Protein AF-A0A6A4S8S8-F1 (afdb_monomer_lite)

pLDDT: mean 76.67, std 10.73, range [51.53, 89.0]

InterPro domains:
  IPR013783 Immunoglobulin-like fold [G3DSA:2.60.40.10] (1-78)
  IPR036238 Transglutaminase, C-terminal domain superfamily [SSF49309] (2-77)

Organism: Scophthalmus maximus (NCBI:txid52904)

Sequence (78 aa):
MEVQYTNTLNVPLMTVSGRGMSKFGSVEGCIPEFGPNATWRLIITTTPVKLGLRMVIADFDCSAFRDVLGSCIVDVKP

Structure (mmCIF, N/CA/C/O backbone):
data_AF-A0A6A4S8S8-F1
#
_entry.id   AF-A0A6A4S8S8-F1
#
loop_
_atom_site.group_PDB
_atom_site.id
_atom_site.type_symbol
_atom_site.label_atom_id
_atom_site.label_alt_id
_atom_site.label_comp_id
_atom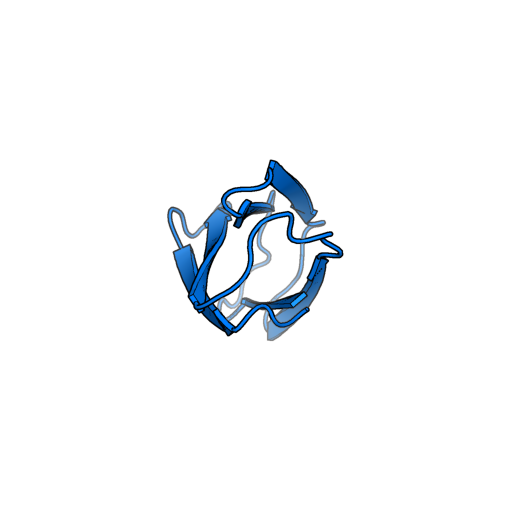_site.label_asym_id
_atom_site.label_entity_id
_atom_site.label_seq_id
_atom_site.pdbx_PDB_ins_code
_atom_site.Cartn_x
_atom_site.Cartn_y
_atom_site.Cartn_z
_atom_site.occupancy
_atom_site.B_iso_or_equiv
_atom_site.auth_seq_id
_atom_site.auth_comp_id
_atom_site.auth_asym_id
_atom_site.auth_atom_id
_atom_site.pdbx_PDB_model_num
ATOM 1 N N . MET A 1 1 ? -2.313 0.074 8.804 1.00 75.31 1 MET A N 1
ATOM 2 C CA . MET A 1 1 ? -2.565 -0.713 7.577 1.00 75.31 1 MET A CA 1
ATOM 3 C C . MET A 1 1 ? -1.493 -0.374 6.564 1.00 75.31 1 MET A C 1
ATOM 5 O O . MET A 1 1 ? -0.968 0.731 6.603 1.00 75.31 1 MET A O 1
ATOM 9 N N . GLU A 1 2 ? -1.169 -1.311 5.686 1.00 80.56 2 GLU A N 1
ATOM 10 C CA . GLU A 1 2 ? -0.176 -1.120 4.641 1.00 80.56 2 GLU A CA 1
ATOM 11 C C . GLU A 1 2 ? -0.792 -1.383 3.269 1.00 80.56 2 GLU A C 1
ATOM 13 O O . GLU A 1 2 ? -1.508 -2.369 3.097 1.00 80.56 2 GLU A O 1
ATOM 18 N N . VAL A 1 3 ? -0.515 -0.492 2.320 1.00 77.94 3 VAL A N 1
ATOM 19 C CA . VAL A 1 3 ? -0.842 -0.650 0.902 1.00 77.94 3 VAL A CA 1
ATOM 20 C C . VAL A 1 3 ? 0.472 -0.729 0.140 1.00 77.94 3 VAL A C 1
ATOM 22 O O . VAL A 1 3 ? 1.341 0.125 0.317 1.00 77.94 3 VAL A O 1
ATOM 25 N N . GLN A 1 4 ? 0.613 -1.759 -0.689 1.00 84.69 4 GLN A N 1
ATOM 26 C CA . GLN A 1 4 ? 1.754 -1.927 -1.578 1.00 84.69 4 GLN A CA 1
ATOM 27 C C . GLN A 1 4 ? 1.275 -1.983 -3.020 1.00 84.69 4 GLN A C 1
ATOM 29 O O . GLN A 1 4 ? 0.278 -2.636 -3.323 1.00 84.69 4 GLN A O 1
ATOM 34 N N . TYR A 1 5 ? 2.022 -1.329 -3.900 1.00 84.12 5 TYR A N 1
ATOM 35 C CA . TYR A 1 5 ? 1.831 -1.433 -5.337 1.00 84.12 5 TYR A CA 1
ATOM 36 C C . TYR A 1 5 ? 3.190 -1.580 -6.014 1.00 84.12 5 TYR A C 1
ATOM 38 O O . TYR A 1 5 ? 4.107 -0.807 -5.737 1.00 84.12 5 TYR A O 1
ATOM 46 N N . THR A 1 6 ? 3.305 -2.547 -6.921 1.00 87.06 6 THR A N 1
ATOM 47 C CA . THR A 1 6 ? 4.507 -2.774 -7.728 1.00 87.06 6 THR A CA 1
ATOM 48 C C . THR A 1 6 ? 4.218 -2.408 -9.174 1.00 87.06 6 THR A C 1
ATOM 50 O O . THR A 1 6 ? 3.279 -2.932 -9.769 1.00 87.06 6 THR A O 1
ATOM 53 N N . ASN A 1 7 ? 5.040 -1.532 -9.753 1.00 86.94 7 ASN A N 1
ATOM 54 C CA . ASN A 1 7 ? 4.933 -1.200 -11.168 1.00 86.94 7 ASN A CA 1
ATOM 55 C C . ASN A 1 7 ? 5.418 -2.379 -12.019 1.00 86.94 7 ASN A C 1
ATOM 57 O O . ASN A 1 7 ? 6.618 -2.625 -12.117 1.00 86.94 7 ASN A O 1
ATOM 61 N N . THR A 1 8 ? 4.493 -3.090 -12.657 1.00 86.06 8 THR A N 1
ATOM 62 C CA . THR A 1 8 ? 4.812 -4.197 -13.571 1.00 86.06 8 THR A CA 1
ATOM 63 C C . THR A 1 8 ? 5.081 -3.737 -15.007 1.00 86.06 8 THR A C 1
ATOM 65 O O . THR A 1 8 ? 5.313 -4.573 -15.878 1.00 86.06 8 THR A O 1
ATOM 68 N N . LEU A 1 9 ? 5.006 -2.433 -15.295 1.00 84.56 9 LEU A N 1
ATOM 69 C CA . LEU A 1 9 ? 5.312 -1.877 -16.610 1.00 84.56 9 LEU A CA 1
ATOM 70 C C . LEU A 1 9 ? 6.804 -1.577 -16.748 1.00 84.56 9 LEU A C 1
ATOM 72 O O . LEU A 1 9 ? 7.478 -1.186 -15.799 1.00 84.56 9 LEU A O 1
ATOM 76 N N . ASN A 1 10 ? 7.294 -1.647 -17.986 1.00 85.31 10 ASN A N 1
ATOM 77 C CA . ASN A 1 10 ? 8.655 -1.241 -18.347 1.00 85.31 10 ASN A CA 1
ATOM 78 C C . ASN A 1 10 ? 8.810 0.282 -18.530 1.00 85.31 10 ASN A C 1
ATOM 80 O O . ASN A 1 10 ? 9.813 0.735 -19.077 1.00 85.31 10 ASN A O 1
ATOM 84 N N . VAL A 1 11 ? 7.835 1.076 -18.075 1.00 80.75 11 VAL A N 1
ATOM 85 C CA . VAL A 1 11 ? 7.863 2.545 -18.109 1.00 80.75 11 VAL A CA 1
ATOM 86 C C . VAL A 1 11 ? 7.558 3.131 -16.722 1.00 80.75 11 VAL A C 1
ATOM 88 O O . VAL A 1 11 ? 6.837 2.494 -15.949 1.00 80.75 11 VAL A O 1
ATOM 91 N N . PRO A 1 12 ? 8.094 4.317 -16.376 1.00 75.75 12 PRO A N 1
ATOM 92 C CA . PRO A 1 12 ? 7.728 5.030 -15.151 1.00 75.75 12 PRO A CA 1
ATOM 93 C C . PRO A 1 12 ? 6.247 5.430 -15.118 1.00 75.75 12 PRO A C 1
ATOM 95 O O . PRO A 1 12 ? 5.646 5.701 -16.159 1.00 75.75 12 PRO A O 1
ATOM 98 N N . LEU A 1 13 ? 5.669 5.495 -13.917 1.00 76.12 13 LEU A N 1
ATOM 99 C CA . LEU A 1 13 ? 4.299 5.967 -13.696 1.00 76.12 13 LEU A CA 1
ATOM 100 C C . LEU A 1 13 ? 4.310 7.380 -13.105 1.00 76.12 13 LEU A C 1
ATOM 102 O O . LEU A 1 13 ? 4.714 7.562 -11.958 1.00 76.12 13 LEU A O 1
ATOM 106 N N . MET A 1 14 ? 3.827 8.370 -13.862 1.00 56.97 14 MET A N 1
ATOM 107 C CA . MET A 1 14 ? 3.621 9.739 -13.372 1.00 56.97 14 MET A CA 1
ATOM 108 C C . MET A 1 14 ? 2.260 9.895 -12.695 1.00 56.97 14 MET A C 1
ATOM 110 O O . MET A 1 14 ? 1.273 9.331 -13.177 1.00 56.97 14 MET A O 1
ATOM 114 N N . THR A 1 15 ? 2.252 10.700 -11.626 1.00 58.72 15 THR A N 1
ATOM 115 C CA . THR A 1 15 ? 1.105 11.114 -10.801 1.00 58.72 15 THR A CA 1
ATOM 116 C C . THR A 1 15 ? 0.257 9.949 -10.344 1.00 58.72 15 THR A C 1
ATOM 118 O O . THR A 1 15 ? -0.609 9.477 -11.074 1.00 58.72 15 THR A O 1
ATOM 121 N N . VAL A 1 16 ? 0.487 9.513 -9.111 1.00 54.50 16 VAL A N 1
ATOM 122 C CA . VAL A 1 16 ? -0.312 8.441 -8.542 1.00 54.50 16 VAL A CA 1
ATOM 123 C C . VAL A 1 16 ? -1.044 8.936 -7.310 1.00 54.50 16 VAL A C 1
ATOM 125 O O . VAL A 1 16 ? -0.436 9.548 -6.427 1.00 54.50 16 VAL A O 1
ATOM 128 N N . SER A 1 17 ? -2.346 8.693 -7.271 1.00 57.56 17 SER A N 1
ATOM 129 C CA . SER A 1 17 ? -3.207 9.005 -6.138 1.00 57.56 17 SER A CA 1
ATOM 130 C C . SER A 1 17 ? -3.724 7.712 -5.542 1.00 57.56 17 SER A C 1
ATOM 132 O O . SER A 1 17 ? -4.294 6.871 -6.234 1.00 57.56 17 SER A O 1
ATOM 134 N N . GLY A 1 18 ? -3.490 7.554 -4.244 1.00 56.22 18 GLY A N 1
ATOM 135 C CA . GLY A 1 18 ? -4.033 6.455 -3.464 1.00 56.22 18 GLY A CA 1
ATOM 136 C C . GLY A 1 18 ? -5.097 6.972 -2.508 1.00 56.22 18 GLY A C 1
ATOM 137 O O . GLY A 1 18 ? -4.769 7.818 -1.672 1.00 56.22 18 GLY A O 1
ATOM 138 N N . ARG A 1 19 ? -6.332 6.464 -2.573 1.00 57.72 19 ARG A N 1
ATOM 139 C CA . ARG A 1 19 ? -7.375 6.760 -1.582 1.00 57.72 19 ARG A CA 1
ATOM 140 C C . ARG A 1 19 ? -7.694 5.526 -0.753 1.00 57.72 19 ARG A C 1
ATOM 142 O O . ARG A 1 19 ? -8.280 4.563 -1.229 1.00 57.72 19 ARG A O 1
ATOM 149 N N . GLY A 1 20 ? -7.360 5.575 0.531 1.00 55.53 20 GLY A N 1
ATOM 150 C CA . GLY A 1 20 ? -7.834 4.593 1.502 1.00 55.53 20 GLY A CA 1
ATOM 151 C C . GLY A 1 20 ? -9.196 5.012 2.045 1.00 55.53 20 GLY A C 1
ATOM 152 O O . GLY A 1 20 ? -9.253 5.967 2.816 1.00 55.53 20 GLY A O 1
ATOM 153 N N . MET A 1 21 ? -10.284 4.330 1.683 1.00 53.31 21 MET A N 1
ATOM 154 C CA . MET A 1 21 ? -11.604 4.565 2.268 1.00 53.31 21 MET A CA 1
ATOM 155 C C . MET A 1 21 ? -11.810 3.646 3.472 1.00 53.31 21 MET A C 1
ATOM 157 O O . MET A 1 21 ? -11.996 2.433 3.353 1.00 53.31 21 MET A O 1
ATOM 161 N N . SER A 1 22 ? -11.808 4.251 4.656 1.00 55.88 22 SER A N 1
ATOM 162 C CA . SER A 1 22 ? -12.375 3.649 5.858 1.00 55.88 22 SER A CA 1
ATOM 163 C C . SER A 1 22 ? -13.716 4.323 6.147 1.00 55.88 22 SER A C 1
ATOM 165 O O . SER A 1 22 ? -13.917 5.488 5.802 1.00 55.88 22 SER A O 1
ATOM 167 N N . LYS A 1 23 ? -14.631 3.657 6.865 1.00 53.59 23 LYS A N 1
ATOM 168 C CA . LYS A 1 23 ? -15.849 4.315 7.395 1.00 53.59 23 LYS A CA 1
ATOM 169 C C . LYS A 1 23 ? -15.551 5.492 8.355 1.00 53.59 23 LYS A C 1
ATOM 171 O O . LYS A 1 23 ? -16.485 6.057 8.914 1.00 53.59 23 LYS A O 1
ATOM 176 N N . PHE A 1 24 ? -14.277 5.830 8.567 1.00 51.53 24 PHE A N 1
ATOM 177 C CA . PHE A 1 24 ? -13.758 6.781 9.545 1.00 51.53 24 PHE A CA 1
ATOM 178 C C . PHE A 1 24 ? -12.953 7.928 8.909 1.00 51.53 24 PHE A C 1
ATOM 180 O O . PHE A 1 24 ? -12.443 8.776 9.631 1.00 51.53 24 PHE A O 1
ATOM 187 N N . GLY A 1 25 ? -12.850 7.965 7.574 1.00 56.66 25 GLY A N 1
ATOM 188 C CA . GLY A 1 25 ? -12.137 8.998 6.820 1.00 56.66 25 GLY A CA 1
ATOM 189 C C . GLY A 1 25 ? -11.432 8.438 5.583 1.00 56.66 25 GLY A C 1
ATOM 190 O O . GLY A 1 25 ? -11.142 7.236 5.517 1.00 56.66 25 GLY A O 1
ATOM 191 N N . SER A 1 26 ? -11.168 9.317 4.612 1.00 62.28 26 SER A N 1
ATOM 192 C CA . SER A 1 26 ? -10.317 9.038 3.455 1.00 62.28 26 SER A CA 1
ATOM 193 C C . SER A 1 26 ? -8.913 9.580 3.696 1.00 62.28 26 SER A C 1
ATOM 195 O O . SER A 1 26 ? -8.759 10.766 3.985 1.00 62.28 26 SER A O 1
ATOM 197 N N . VAL A 1 27 ? -7.897 8.731 3.554 1.00 65.88 27 VAL A N 1
ATOM 198 C CA . VAL A 1 27 ? -6.503 9.187 3.476 1.00 65.88 27 VAL A CA 1
ATOM 199 C C . VAL A 1 27 ? -6.121 9.219 2.009 1.00 65.88 27 VAL A C 1
ATOM 201 O O . VAL A 1 27 ? -6.247 8.202 1.328 1.00 65.88 27 VAL A O 1
ATOM 204 N N . GLU A 1 28 ? -5.696 10.389 1.544 1.00 65.19 28 GLU A N 1
ATOM 205 C CA . GLU A 1 28 ? -5.200 10.597 0.190 1.00 65.19 28 GLU A CA 1
ATOM 206 C C . GLU A 1 28 ? -3.695 10.855 0.248 1.00 65.19 28 GLU A C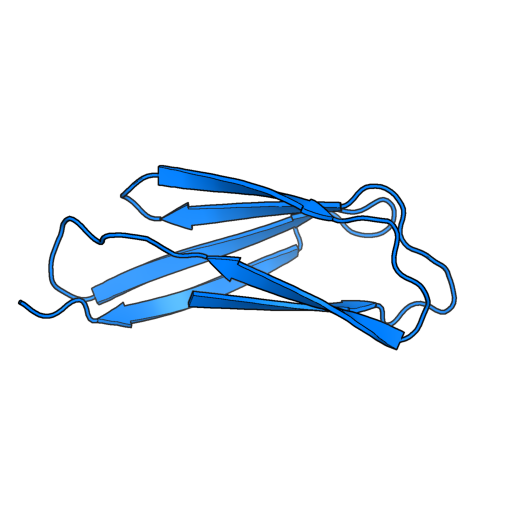 1
ATOM 208 O O . GLU A 1 28 ? -3.221 11.631 1.081 1.00 65.19 28 GLU A O 1
ATOM 213 N N . GLY A 1 29 ? -2.941 10.160 -0.597 1.00 65.38 29 GLY A N 1
ATOM 214 C CA . GLY A 1 29 ? -1.503 10.348 -0.732 1.00 65.38 29 GLY A CA 1
ATOM 215 C C . GLY A 1 29 ? -1.127 10.518 -2.194 1.00 65.38 29 GLY A C 1
ATOM 216 O O . GLY A 1 29 ? -1.564 9.730 -3.034 1.00 65.38 29 GLY A O 1
ATOM 217 N N . CYS A 1 30 ? -0.295 11.520 -2.479 1.00 66.00 30 CYS A N 1
ATOM 218 C CA . CYS A 1 30 ? 0.390 11.637 -3.761 1.00 66.00 30 CYS A CA 1
ATOM 219 C C . CYS A 1 30 ? 1.664 10.796 -3.719 1.00 66.00 30 CYS A C 1
ATOM 221 O O . CYS A 1 30 ? 2.489 10.951 -2.814 1.00 66.00 30 CYS A O 1
ATOM 223 N N . ILE A 1 31 ? 1.838 9.927 -4.705 1.00 68.88 31 ILE A N 1
ATOM 224 C CA . ILE A 1 31 ? 3.052 9.130 -4.855 1.00 68.88 31 ILE A CA 1
ATOM 225 C C . ILE A 1 31 ? 3.977 9.841 -5.842 1.00 68.88 31 ILE A C 1
ATOM 227 O O . ILE A 1 31 ? 3.513 10.244 -6.916 1.00 68.88 31 ILE A O 1
ATOM 231 N N . PRO A 1 32 ? 5.273 9.995 -5.517 1.00 69.75 32 PRO A N 1
ATOM 232 C CA . PRO A 1 32 ? 6.250 10.429 -6.503 1.00 69.75 32 PRO A CA 1
ATOM 233 C C . PRO A 1 32 ? 6.337 9.415 -7.648 1.00 69.75 32 PRO A C 1
ATOM 235 O O . PRO A 1 32 ? 6.026 8.240 -7.477 1.00 69.75 32 PRO A O 1
ATOM 238 N N . GLU A 1 33 ? 6.785 9.865 -8.814 1.00 73.00 33 GLU A N 1
ATOM 239 C CA . GLU A 1 33 ? 7.021 8.982 -9.954 1.00 73.00 33 GLU A CA 1
ATOM 240 C C . GLU A 1 33 ? 7.959 7.829 -9.560 1.00 73.00 33 GLU A C 1
ATOM 242 O O . GLU A 1 33 ? 9.017 8.051 -8.963 1.00 73.00 33 GLU A O 1
ATOM 247 N N . PHE A 1 34 ? 7.563 6.588 -9.862 1.00 77.31 34 PHE A N 1
ATOM 248 C CA . PHE A 1 34 ? 8.377 5.407 -9.578 1.00 77.31 34 PHE A CA 1
ATOM 249 C C . PHE A 1 34 ? 8.552 4.537 -10.822 1.00 77.31 34 PHE A C 1
ATOM 251 O O . PHE A 1 34 ? 7.642 4.348 -11.635 1.00 77.31 34 PHE A O 1
ATOM 258 N N . GLY A 1 35 ? 9.786 4.064 -10.987 1.00 84.00 35 GLY A N 1
ATOM 259 C CA . GLY A 1 35 ? 10.240 3.377 -12.188 1.00 84.00 35 GLY A CA 1
ATOM 260 C C . GLY A 1 35 ? 9.722 1.941 -12.325 1.00 84.00 35 GLY A C 1
ATOM 261 O O . GLY A 1 35 ? 9.011 1.434 -11.453 1.00 84.00 35 GLY A O 1
ATOM 262 N N . PRO A 1 36 ? 10.096 1.269 -13.422 1.00 87.25 36 PRO A N 1
ATOM 263 C CA . PRO A 1 36 ? 9.784 -0.138 -13.655 1.00 87.25 36 PRO A CA 1
ATOM 264 C C . PRO A 1 36 ? 10.222 -1.032 -12.498 1.00 87.25 36 PRO A C 1
ATOM 266 O O . PRO A 1 36 ? 11.325 -0.872 -11.975 1.00 87.25 36 PRO A O 1
ATOM 269 N N . ASN A 1 37 ? 9.379 -1.992 -12.119 1.00 86.62 37 ASN A N 1
ATOM 270 C CA . ASN A 1 37 ? 9.611 -2.959 -11.039 1.00 86.62 37 ASN A CA 1
ATOM 271 C C . ASN A 1 37 ? 9.820 -2.346 -9.643 1.00 86.62 37 ASN A C 1
ATOM 273 O O . ASN A 1 37 ? 10.121 -3.072 -8.694 1.00 86.62 37 ASN A O 1
ATOM 277 N N . ALA A 1 38 ? 9.654 -1.030 -9.487 1.00 85.81 38 ALA A N 1
ATOM 278 C CA . ALA A 1 38 ? 9.693 -0.400 -8.181 1.00 85.81 38 ALA A CA 1
ATOM 279 C C . ALA A 1 38 ? 8.381 -0.663 -7.431 1.00 85.81 38 ALA A C 1
ATOM 281 O O . ALA A 1 38 ? 7.289 -0.634 -8.008 1.00 85.81 38 ALA A O 1
ATOM 282 N N . THR A 1 39 ? 8.508 -0.895 -6.126 1.00 84.88 39 THR A N 1
ATOM 283 C CA . THR A 1 39 ? 7.372 -1.057 -5.221 1.00 84.88 39 THR A CA 1
ATOM 284 C C . THR A 1 39 ? 7.230 0.191 -4.379 1.00 84.88 39 THR A C 1
ATOM 286 O O . THR A 1 39 ? 8.145 0.567 -3.644 1.00 84.88 39 THR A O 1
ATOM 289 N N . TRP A 1 40 ? 6.062 0.811 -4.453 1.00 81.00 40 TRP A N 1
ATOM 290 C CA . TRP A 1 40 ? 5.675 1.833 -3.507 1.00 81.00 40 TRP A CA 1
ATOM 291 C C . TRP A 1 40 ? 4.914 1.224 -2.333 1.00 81.00 40 TRP A C 1
ATOM 293 O O . TRP A 1 40 ? 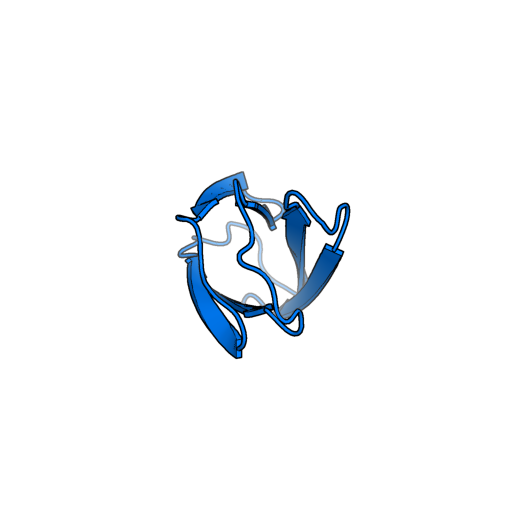4.138 0.278 -2.486 1.00 81.00 40 TRP A O 1
ATOM 303 N N . ARG A 1 41 ? 5.135 1.803 -1.153 1.00 82.12 41 ARG A N 1
ATOM 304 C CA . ARG A 1 41 ? 4.523 1.397 0.106 1.00 82.12 41 ARG A CA 1
ATOM 305 C C . ARG A 1 41 ? 3.942 2.616 0.810 1.00 82.12 41 ARG A C 1
ATOM 307 O O . ARG A 1 41 ? 4.673 3.557 1.112 1.00 82.12 41 ARG A O 1
ATOM 314 N N . LEU A 1 42 ? 2.659 2.549 1.152 1.00 76.25 42 LEU A N 1
ATOM 315 C CA . LEU A 1 42 ? 1.990 3.512 2.021 1.00 76.25 42 LEU A CA 1
ATOM 316 C C . LEU A 1 42 ? 1.570 2.864 3.322 1.00 76.25 42 LEU A C 1
ATOM 318 O O . LEU A 1 42 ? 0.856 1.861 3.344 1.00 76.25 42 LEU A O 1
ATOM 322 N N . ILE A 1 43 ? 1.976 3.498 4.413 1.00 77.31 43 ILE A N 1
ATOM 323 C CA . ILE A 1 43 ? 1.528 3.142 5.750 1.00 77.31 43 ILE A CA 1
ATOM 324 C C . ILE A 1 43 ? 0.400 4.098 6.122 1.00 77.31 43 ILE A C 1
ATOM 326 O O . ILE A 1 43 ? 0.605 5.299 6.271 1.00 77.31 43 ILE A O 1
ATOM 330 N N . ILE A 1 44 ? -0.799 3.545 6.273 1.00 73.31 44 ILE A N 1
ATOM 331 C CA . ILE A 1 44 ? -1.989 4.273 6.702 1.00 73.31 44 ILE A CA 1
ATOM 332 C C . ILE A 1 44 ? -2.210 3.985 8.183 1.00 73.31 44 ILE A C 1
ATOM 334 O O . ILE A 1 44 ? -2.526 2.852 8.574 1.00 73.31 44 ILE A O 1
ATOM 338 N N . THR A 1 45 ? -2.077 5.022 9.003 1.00 74.56 45 THR A N 1
ATOM 339 C CA . THR A 1 45 ? -2.452 4.993 10.419 1.00 74.56 45 THR A CA 1
ATOM 340 C C . THR A 1 45 ? -3.867 5.535 10.556 1.00 74.56 45 THR A C 1
ATOM 342 O O . THR A 1 45 ? -4.169 6.629 10.089 1.00 74.56 45 THR A O 1
ATOM 345 N N . THR A 1 46 ? -4.754 4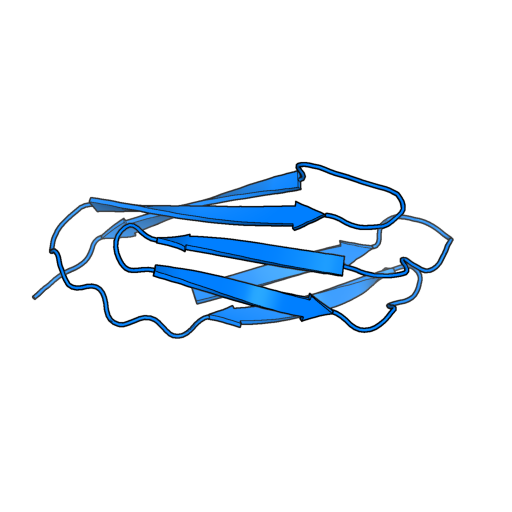.761 11.173 1.00 72.56 46 THR A N 1
ATOM 346 C CA . THR A 1 46 ? -6.150 5.147 11.398 1.00 72.56 46 THR A CA 1
ATOM 347 C C . THR A 1 46 ? -6.580 4.698 12.785 1.00 72.56 46 THR A C 1
ATOM 349 O O . THR A 1 46 ? -6.137 3.652 13.261 1.00 72.56 46 THR A O 1
ATOM 352 N N . THR A 1 47 ? -7.447 5.484 13.417 1.00 77.56 47 THR A N 1
ATOM 353 C CA . THR A 1 47 ? -8.078 5.143 14.692 1.00 77.56 47 THR A CA 1
ATOM 354 C C . THR A 1 47 ? -9.507 4.695 14.398 1.00 77.56 47 THR A C 1
ATOM 356 O O . THR A 1 47 ? -10.361 5.538 14.113 1.00 77.56 47 THR A O 1
ATOM 359 N N . PRO A 1 48 ? -9.797 3.383 14.403 1.00 75.94 48 PRO A N 1
ATOM 360 C CA . PRO A 1 48 ? -11.142 2.909 14.120 1.00 75.94 48 PRO A CA 1
ATOM 361 C C . PRO A 1 48 ? -12.096 3.327 15.246 1.00 75.94 48 PRO A C 1
ATOM 363 O O . PRO A 1 48 ? -11.833 3.057 16.412 1.00 75.94 48 PRO A O 1
ATOM 366 N N . VAL A 1 49 ? -13.230 3.951 14.904 1.00 75.88 49 VAL A N 1
ATOM 367 C CA . VAL A 1 49 ? -14.219 4.406 15.910 1.00 75.88 49 VAL A CA 1
ATOM 368 C C . VAL A 1 49 ? -15.409 3.458 16.086 1.00 75.88 49 VAL A C 1
ATOM 370 O O . VAL A 1 49 ? -16.323 3.741 16.856 1.00 75.88 49 VAL A O 1
ATOM 373 N N . LYS A 1 50 ? -15.439 2.324 15.372 1.00 79.81 50 LYS A N 1
ATOM 374 C CA . LYS A 1 50 ? -16.465 1.283 15.552 1.00 79.81 50 LYS A CA 1
ATOM 375 C C . LYS A 1 50 ? -15.863 -0.120 15.528 1.00 79.81 50 LYS A C 1
ATOM 377 O O . LYS A 1 50 ? -15.162 -0.467 14.579 1.00 79.81 50 LYS A O 1
ATOM 382 N N . LEU A 1 51 ? -16.277 -0.934 16.497 1.00 87.06 51 LEU A N 1
ATOM 383 C CA . LEU A 1 51 ? -15.890 -2.337 16.686 1.00 87.06 51 LEU A CA 1
ATOM 384 C C . LEU A 1 51 ? -16.459 -3.290 15.618 1.00 87.06 51 LEU A C 1
ATOM 386 O O . LEU A 1 51 ? -17.399 -2.930 14.902 1.00 87.06 51 LEU A O 1
ATOM 390 N N . GLY A 1 52 ? -15.925 -4.510 15.560 1.00 88.69 52 GLY A N 1
ATOM 391 C CA . GLY A 1 52 ? -16.338 -5.616 14.693 1.00 88.69 52 GLY A CA 1
ATOM 392 C C . GLY A 1 52 ? -15.679 -5.608 13.314 1.00 88.69 52 GLY A C 1
ATOM 393 O O . GLY A 1 52 ? -14.767 -4.826 13.050 1.00 88.69 52 GLY A O 1
ATOM 394 N N . LEU A 1 53 ? -16.180 -6.459 12.411 1.00 87.00 53 LEU A N 1
ATOM 395 C CA . LEU A 1 53 ? -15.668 -6.581 11.044 1.00 87.00 53 LEU A CA 1
ATOM 396 C C . LEU A 1 53 ? -15.870 -5.287 10.243 1.00 87.00 53 LEU A C 1
ATOM 398 O O . LEU A 1 53 ? -16.981 -4.755 10.107 1.00 87.00 53 LEU A O 1
ATOM 402 N N . ARG A 1 54 ? -14.773 -4.787 9.678 1.00 83.44 54 ARG A N 1
ATOM 403 C CA . ARG A 1 54 ? -14.705 -3.586 8.846 1.00 83.44 54 ARG A CA 1
ATOM 404 C C . ARG A 1 54 ? -13.960 -3.894 7.561 1.00 83.44 54 ARG A C 1
ATOM 406 O O . ARG A 1 54 ? -12.931 -4.550 7.586 1.00 83.44 54 ARG A O 1
ATOM 413 N N . MET A 1 55 ? -14.470 -3.389 6.446 1.00 82.38 55 MET A N 1
ATOM 414 C CA . MET A 1 55 ? -13.766 -3.417 5.170 1.00 82.38 55 MET A CA 1
ATOM 415 C C . MET A 1 55 ? -12.997 -2.110 4.996 1.00 82.38 55 MET A C 1
ATOM 417 O O . MET A 1 55 ? -13.545 -1.036 5.263 1.00 82.38 55 MET A O 1
ATOM 421 N N . VAL A 1 56 ? -11.752 -2.213 4.549 1.00 79.75 56 VAL A N 1
ATOM 422 C CA . VAL A 1 56 ? -10.949 -1.089 4.075 1.00 79.75 56 VAL A CA 1
ATOM 423 C C . VAL A 1 56 ?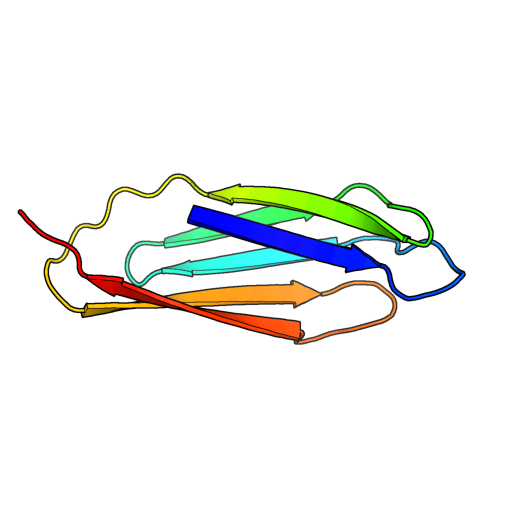 -10.718 -1.272 2.588 1.00 79.75 56 VAL A C 1
ATOM 425 O O . VAL A 1 56 ? -10.405 -2.377 2.145 1.00 79.75 56 VAL A O 1
ATOM 428 N N . ILE A 1 57 ? -10.892 -0.194 1.833 1.00 82.81 57 ILE A N 1
ATOM 429 C CA . ILE A 1 57 ? -10.689 -0.168 0.386 1.00 82.81 57 ILE A CA 1
ATOM 430 C C . ILE A 1 57 ? -9.533 0.785 0.106 1.00 82.81 57 ILE A C 1
ATOM 432 O O . ILE A 1 57 ? -9.503 1.883 0.656 1.00 82.81 57 ILE A O 1
ATOM 436 N N . ALA A 1 58 ? -8.587 0.352 -0.711 1.00 81.75 58 ALA A N 1
ATOM 437 C CA . ALA A 1 58 ? -7.553 1.180 -1.296 1.00 81.75 58 ALA A CA 1
ATOM 438 C C . ALA A 1 58 ? -7.880 1.339 -2.777 1.00 81.75 58 ALA A C 1
ATOM 440 O O . ALA A 1 58 ? -8.060 0.348 -3.476 1.00 81.75 58 ALA A O 1
ATOM 441 N N . ASP A 1 59 ? -7.974 2.578 -3.216 1.00 83.56 59 ASP A N 1
ATOM 442 C CA . ASP A 1 59 ? -8.132 2.954 -4.609 1.00 83.56 59 ASP A CA 1
ATOM 443 C C . ASP A 1 59 ? -6.815 3.540 -5.102 1.00 83.56 59 ASP A C 1
ATOM 445 O O . ASP A 1 59 ? -6.178 4.295 -4.364 1.00 83.56 59 ASP A O 1
ATOM 449 N N . PHE A 1 60 ? -6.382 3.144 -6.290 1.00 81.56 60 PHE A N 1
ATOM 450 C CA . PHE A 1 60 ? -5.114 3.531 -6.881 1.00 81.56 60 PHE A CA 1
ATOM 451 C C . PHE A 1 60 ? -5.339 3.954 -8.328 1.00 81.56 60 PHE A C 1
ATOM 453 O O . PHE A 1 60 ? -5.774 3.161 -9.165 1.00 81.56 60 PHE A O 1
ATOM 460 N N . ASP A 1 61 ? -4.936 5.185 -8.615 1.00 83.44 61 ASP A N 1
ATOM 461 C CA . ASP A 1 61 ? -4.939 5.761 -9.952 1.00 83.44 61 ASP A CA 1
ATOM 462 C C . ASP A 1 61 ? -3.546 6.241 -10.314 1.00 83.44 61 ASP A C 1
ATOM 464 O O . ASP A 1 61 ? -2.892 6.903 -9.513 1.00 83.44 61 ASP A O 1
ATOM 468 N N . CYS A 1 62 ? -3.118 5.979 -11.542 1.00 82.00 62 CYS A N 1
ATOM 469 C CA . CYS A 1 62 ? -1.923 6.538 -12.149 1.00 82.00 62 CYS A CA 1
ATOM 470 C C . CYS A 1 62 ? -2.169 6.902 -13.622 1.00 82.00 62 CYS A C 1
ATOM 472 O O . CYS A 1 62 ? -3.250 6.714 -14.182 1.00 82.00 62 CYS A O 1
ATOM 474 N N . SER A 1 63 ? -1.135 7.406 -14.293 1.00 82.56 63 SER A N 1
ATOM 475 C CA . SER A 1 63 ? -1.185 7.707 -15.732 1.00 82.56 63 SER A CA 1
ATOM 476 C C . SER A 1 63 ? -1.541 6.509 -16.631 1.00 82.56 63 SER A C 1
ATOM 478 O O . SER A 1 63 ? -2.118 6.724 -17.697 1.00 82.56 63 SER A O 1
ATOM 480 N N . ALA A 1 64 ? -1.230 5.271 -16.228 1.00 83.50 64 ALA A N 1
ATOM 481 C CA . ALA A 1 64 ? -1.461 4.067 -17.039 1.00 83.50 64 ALA A CA 1
ATOM 482 C C . ALA A 1 64 ? -2.669 3.222 -16.599 1.00 83.50 64 ALA A C 1
ATOM 484 O O . ALA A 1 64 ? -3.259 2.524 -17.423 1.00 83.50 64 ALA A O 1
ATOM 485 N N . PHE A 1 65 ? -3.037 3.274 -15.320 1.00 82.19 65 PHE A N 1
ATOM 486 C CA . PHE A 1 65 ? -4.110 2.479 -14.729 1.00 82.19 65 PHE A CA 1
ATOM 487 C C . PHE A 1 65 ? -5.009 3.382 -13.899 1.00 82.19 65 PHE A C 1
ATOM 489 O O . PHE A 1 65 ? -4.511 4.238 -13.178 1.00 82.19 65 PHE A O 1
ATOM 496 N N . ARG A 1 66 ? -6.319 3.173 -13.978 1.00 84.25 66 ARG A N 1
ATOM 497 C CA . ARG A 1 66 ? -7.297 3.842 -13.118 1.00 84.25 66 ARG A CA 1
ATOM 498 C C . ARG A 1 66 ? -8.170 2.808 -12.436 1.00 84.25 66 ARG A C 1
ATOM 500 O O . ARG A 1 66 ? -8.266 1.684 -12.935 1.00 84.25 66 ARG A O 1
ATOM 507 N N . ASP A 1 67 ? -8.784 3.202 -11.332 1.00 83.69 67 ASP A N 1
ATOM 508 C CA . ASP A 1 67 ? -9.727 2.401 -10.560 1.00 83.69 67 ASP A CA 1
ATOM 509 C C . ASP A 1 67 ? -9.122 1.051 -10.110 1.00 83.69 67 ASP A C 1
ATOM 511 O O . ASP A 1 67 ? -9.788 0.008 -10.104 1.00 83.69 67 ASP A O 1
ATOM 515 N N . VAL A 1 68 ? -7.826 1.026 -9.763 1.00 85.00 68 VAL A N 1
ATOM 516 C CA . VAL A 1 68 ? -7.170 -0.191 -9.263 1.00 85.00 68 VAL A CA 1
ATOM 517 C C . VAL A 1 68 ? -7.510 -0.361 -7.788 1.00 85.00 68 VAL A C 1
ATOM 519 O O . VAL A 1 68 ? -6.890 0.228 -6.903 1.00 85.00 68 VAL A O 1
ATOM 522 N N . LEU A 1 69 ? -8.501 -1.209 -7.521 1.00 84.88 69 LEU A N 1
ATOM 523 C CA . LEU A 1 69 ? -9.024 -1.423 -6.176 1.00 84.88 69 LEU A CA 1
ATOM 524 C C . LEU A 1 69 ? -8.342 -2.598 -5.461 1.00 84.88 69 LEU A C 1
ATOM 526 O O . LEU A 1 69 ? -8.339 -3.734 -5.933 1.00 84.88 69 LEU A O 1
ATOM 530 N N . GLY A 1 70 ? -7.838 -2.338 -4.257 1.00 83.31 70 GLY A N 1
ATOM 531 C CA . GLY A 1 70 ? -7.464 -3.341 -3.262 1.00 83.31 70 GLY A CA 1
ATOM 532 C C . GLY A 1 70 ? -8.408 -3.283 -2.062 1.00 83.31 70 GLY A C 1
ATOM 533 O O . GLY A 1 70 ? -8.905 -2.219 -1.705 1.00 83.31 70 GLY A O 1
ATOM 534 N N . SER A 1 71 ? -8.665 -4.409 -1.395 1.00 86.00 71 SER A N 1
ATOM 535 C CA . SER A 1 71 ? -9.457 -4.388 -0.159 1.00 86.00 71 SER A CA 1
ATOM 536 C C . SER A 1 71 ? -8.971 -5.393 0.874 1.00 86.00 71 SER A C 1
ATOM 538 O O . SER A 1 71 ? -8.358 -6.407 0.542 1.00 86.00 71 SER A O 1
ATOM 540 N N . CYS A 1 72 ? -9.248 -5.107 2.144 1.00 84.19 72 CYS A N 1
ATOM 541 C CA . CYS A 1 72 ? -9.039 -6.050 3.235 1.00 84.19 72 CYS A CA 1
ATOM 542 C C . CYS A 1 72 ? -10.139 -5.935 4.294 1.00 84.19 72 CYS A C 1
ATOM 544 O O . CYS A 1 72 ? -10.777 -4.890 4.451 1.00 84.19 72 CYS A O 1
ATOM 546 N N . ILE A 1 73 ? -10.362 -7.027 5.026 1.00 85.69 73 ILE A N 1
ATOM 547 C CA . ILE A 1 73 ? -11.270 -7.060 6.173 1.00 85.69 73 ILE A CA 1
ATOM 548 C C . ILE A 1 73 ? -10.433 -7.027 7.451 1.00 85.69 73 ILE A C 1
ATOM 550 O O . ILE A 1 73 ? -9.508 -7.818 7.620 1.00 85.69 73 ILE A O 1
ATOM 554 N N . VAL A 1 74 ? -10.779 -6.117 8.354 1.00 84.62 74 VAL A N 1
ATOM 555 C CA . VAL A 1 74 ? -10.158 -5.933 9.665 1.00 84.62 74 VAL A CA 1
ATOM 556 C C . VAL A 1 74 ? -11.222 -6.144 10.734 1.00 84.62 74 VAL A C 1
ATOM 558 O O . VAL A 1 74 ? -12.275 -5.510 10.694 1.00 84.62 74 VAL A O 1
ATOM 561 N N . ASP A 1 75 ? -10.953 -7.021 11.697 1.00 89.00 75 ASP A N 1
ATOM 562 C CA . ASP A 1 75 ? -11.783 -7.168 12.893 1.00 89.00 75 ASP A CA 1
ATOM 563 C C . ASP A 1 75 ? -11.312 -6.193 13.978 1.00 89.00 75 ASP A C 1
ATOM 565 O O . ASP A 1 75 ? -10.212 -6.332 14.517 1.00 89.00 75 ASP A O 1
ATOM 569 N N . VAL A 1 76 ? -12.121 -5.172 14.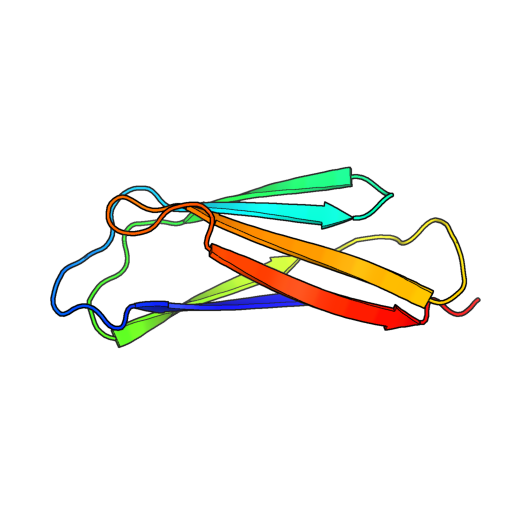269 1.00 86.31 76 VAL A N 1
ATOM 570 C CA . VAL A 1 76 ? -11.799 -4.145 15.266 1.00 86.31 76 VAL A CA 1
ATOM 571 C C . VAL A 1 76 ? -12.279 -4.606 16.638 1.00 86.31 76 VAL A C 1
ATOM 573 O O . VAL A 1 76 ? -13.482 -4.682 16.895 1.00 86.31 76 VAL A O 1
ATOM 576 N N . LYS A 1 77 ? -11.332 -4.868 17.535 1.00 86.69 77 LYS A N 1
ATOM 577 C CA . LYS A 1 77 ? -11.601 -5.286 18.915 1.00 86.69 77 LYS A CA 1
ATOM 578 C C . LYS A 1 77 ? -11.532 -4.092 19.881 1.00 86.69 77 LYS A C 1
ATOM 580 O O . LYS A 1 77 ? -10.924 -3.086 19.509 1.00 86.69 77 LYS A O 1
ATOM 585 N N . PRO A 1 78 ? -12.204 -4.177 21.048 1.00 83.00 78 PRO A N 1
ATOM 586 C CA . PRO A 1 78 ? -12.050 -3.207 22.132 1.00 83.00 78 PRO A CA 1
ATOM 587 C C . PRO A 1 78 ? -10.593 -3.009 22.545 1.00 83.00 78 PRO A C 1
ATOM 589 O O . PRO A 1 78 ? -9.833 -4.005 22.493 1.00 83.00 78 PRO A O 1
#

Foldseek 3Di:
DKDKDFAQDQAKWQWKWKWKDWPQDTDIDTDHIDHHRDMDMDDDDDDDPDAAKTKIWIFMDIPVDGRDIDMDIDGHDD

Secondary structure (DSSP, 8-state):
-EEEEE--SSS-B--EEEEEEETTEEEEEEEPPB-TT-EEEEE------S-EEEEEEEEEE-SS---EEEEEEEEE--

Radius of gyration: 13.76 Å; chains: 1; bounding box: 27×19×40 Å